Protein AF-T1WFK5-F1 (afdb_monomer)

Mean predicted aligned error: 2.5 Å

Nearest PDB structures (foldseek):
  3g04-assembly1_C  TM=9.763E-01  e=4.028E-07  Homo sapiens
  7utz-assembly1_R  TM=9.792E-01  e=1.354E-06  Homo sapiens
  7t9i-assembly1_R  TM=9.813E-01  e=1.611E-06  Homo sapiens
  7t9m-assembly1_R  TM=9.813E-01  e=2.708E-06  Homo sapiens
  7t9n-assembly1_R  TM=9.755E-01  e=4.299E-06  Homo sapiens

Sequence (84 aa):
NLVYIEPGAFRNLPRLKYLSICNTGIQELPDVTKIFSSEFNFILEICDNLHITTIPGNAFQGMNNESITLKLYGNGFEEIQSHA

Structure (mmCIF, N/CA/C/O backbone):
data_AF-T1WFK5-F1
#
_entry.id   AF-T1WFK5-F1
#
loop_
_atom_site.group_PDB
_atom_site.id
_atom_site.type_symbol
_atom_site.label_atom_id
_atom_site.label_alt_id
_atom_site.label_comp_id
_atom_site.label_asym_id
_atom_site.label_entity_id
_atom_site.label_seq_id
_atom_site.pdbx_PDB_ins_code
_atom_site.Cartn_x
_atom_site.Cartn_y
_atom_site.Cartn_z
_atom_site.occupancy
_atom_site.B_iso_or_equiv
_atom_site.auth_seq_id
_atom_site.auth_comp_id
_atom_site.auth_asym_id
_atom_site.auth_atom_id
_atom_site.pdbx_PDB_model_num
ATOM 1 N N . ASN A 1 1 ? -19.004 5.022 -5.596 1.00 81.00 1 ASN A N 1
ATOM 2 C CA . ASN A 1 1 ? -18.136 4.606 -4.477 1.00 81.00 1 ASN A CA 1
ATOM 3 C C . ASN A 1 1 ? -17.391 3.345 -4.836 1.00 81.00 1 ASN A C 1
ATOM 5 O O . ASN A 1 1 ? -18.033 2.351 -5.149 1.00 81.00 1 ASN A O 1
ATOM 9 N N . LEU A 1 2 ? -16.060 3.400 -4.808 1.00 94.88 2 LEU A N 1
ATOM 10 C CA . LEU A 1 2 ? -15.224 2.203 -4.812 1.00 94.88 2 LEU A CA 1
ATOM 11 C C . LEU A 1 2 ? -15.288 1.590 -3.410 1.00 94.88 2 LEU A C 1
ATOM 13 O O . LEU A 1 2 ? -15.038 2.297 -2.440 1.00 94.88 2 LEU A O 1
ATOM 17 N N . VAL A 1 3 ? -15.684 0.324 -3.305 1.00 96.69 3 VAL A N 1
ATOM 18 C CA . VAL A 1 3 ? -15.852 -0.383 -2.016 1.00 96.69 3 VAL A CA 1
ATOM 19 C C . VAL A 1 3 ? -15.057 -1.683 -1.944 1.00 96.69 3 VAL A C 1
ATOM 21 O O . VAL A 1 3 ? -14.962 -2.292 -0.887 1.00 96.69 3 VAL A O 1
ATOM 24 N N . TYR A 1 4 ? -14.476 -2.105 -3.067 1.00 95.88 4 TYR A N 1
ATOM 25 C CA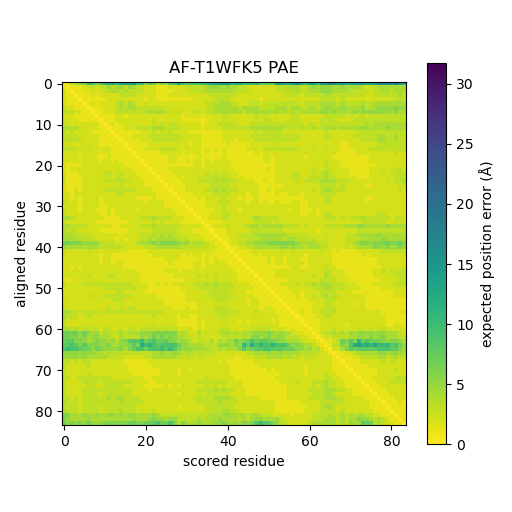 . TYR A 1 4 ? -13.707 -3.332 -3.173 1.00 95.88 4 TYR A CA 1
ATOM 26 C C . TYR A 1 4 ? -12.635 -3.180 -4.250 1.00 95.88 4 TYR A C 1
ATOM 28 O O . TYR A 1 4 ? -12.910 -2.648 -5.327 1.00 95.88 4 TYR A O 1
ATOM 36 N N . ILE A 1 5 ? -11.429 -3.652 -3.951 1.00 96.75 5 ILE A N 1
ATOM 37 C CA . ILE A 1 5 ? -10.313 -3.761 -4.889 1.00 96.75 5 ILE A CA 1
ATOM 38 C C . ILE A 1 5 ? -9.908 -5.232 -4.898 1.00 96.75 5 ILE A C 1
ATOM 40 O O . ILE A 1 5 ? -9.647 -5.810 -3.846 1.00 96.75 5 ILE A O 1
ATOM 44 N N . GLU A 1 6 ? -9.881 -5.845 -6.079 1.00 95.44 6 GLU A N 1
ATOM 45 C CA . GLU A 1 6 ? -9.528 -7.258 -6.213 1.00 95.44 6 GLU A CA 1
ATOM 46 C C . GLU A 1 6 ? -8.067 -7.511 -5.779 1.00 95.44 6 GLU A C 1
ATOM 48 O O . GLU A 1 6 ? -7.172 -6.749 -6.170 1.00 95.44 6 GLU A O 1
ATOM 53 N N . PRO A 1 7 ? -7.781 -8.603 -5.042 1.00 90.25 7 PRO A N 1
ATOM 54 C CA . PRO A 1 7 ? -6.418 -9.048 -4.780 1.00 90.25 7 PRO A CA 1
ATOM 55 C C . PRO A 1 7 ? -5.589 -9.216 -6.062 1.00 90.25 7 PRO A C 1
ATOM 57 O O . PRO A 1 7 ? -5.757 -10.154 -6.843 1.00 90.25 7 PRO A O 1
ATOM 60 N N . GLY A 1 8 ? -4.609 -8.336 -6.258 1.00 89.81 8 GLY A N 1
ATOM 61 C CA . GLY A 1 8 ? -3.769 -8.327 -7.453 1.00 89.81 8 GLY A CA 1
ATOM 62 C C . GLY A 1 8 ? -4.204 -7.367 -8.559 1.00 89.81 8 GLY A C 1
ATOM 63 O O . GLY A 1 8 ? -3.588 -7.397 -9.625 1.00 89.81 8 GLY A O 1
ATOM 64 N N . ALA A 1 9 ? -5.161 -6.473 -8.298 1.00 95.62 9 ALA A N 1
ATOM 65 C CA . ALA A 1 9 ? -5.485 -5.351 -9.185 1.00 95.62 9 ALA A CA 1
ATOM 66 C C . ALA A 1 9 ? -4.250 -4.508 -9.568 1.00 95.62 9 ALA A C 1
ATOM 68 O O . ALA A 1 9 ? -4.223 -3.893 -10.631 1.00 95.62 9 ALA A O 1
ATOM 69 N N . PHE A 1 10 ? -3.206 -4.517 -8.730 1.00 94.94 10 PHE A N 1
ATOM 70 C CA . PHE A 1 10 ? -1.960 -3.779 -8.946 1.00 94.94 10 PHE A CA 1
ATOM 71 C C . PHE A 1 10 ? -0.758 -4.666 -9.296 1.00 94.94 10 PHE A C 1
ATOM 73 O O . PHE A 1 10 ? 0.368 -4.352 -8.926 1.00 94.94 10 PHE A O 1
ATOM 80 N N . ARG A 1 11 ? -0.957 -5.799 -9.976 1.00 95.12 11 ARG A N 1
ATOM 81 C CA . ARG A 1 11 ? 0.159 -6.689 -10.342 1.00 95.12 11 ARG A CA 1
ATOM 82 C C . ARG A 1 11 ? 1.074 -6.085 -11.407 1.00 95.12 11 ARG A C 1
ATOM 84 O O . ARG A 1 11 ? 0.609 -5.693 -12.472 1.00 95.12 11 ARG A O 1
ATOM 91 N N . ASN A 1 12 ? 2.381 -6.167 -11.154 1.00 92.69 12 ASN A N 1
ATOM 92 C CA . ASN A 1 12 ? 3.464 -5.939 -12.112 1.00 92.69 12 ASN A CA 1
ATOM 93 C C . ASN A 1 12 ? 3.343 -4.602 -12.856 1.00 92.69 12 ASN A C 1
ATOM 95 O O . ASN A 1 12 ? 3.166 -4.549 -14.076 1.00 92.69 12 ASN A O 1
ATOM 99 N N . LEU A 1 13 ? 3.459 -3.515 -12.099 1.00 95.44 13 LEU A N 1
ATOM 100 C CA . LEU A 1 13 ? 3.435 -2.149 -12.604 1.00 95.44 13 LEU A CA 1
ATOM 101 C C . LEU A 1 13 ? 4.842 -1.530 -12.466 1.00 95.44 13 LEU A C 1
ATOM 103 O O . LEU A 1 13 ? 5.037 -0.611 -11.668 1.00 95.44 13 LEU A O 1
ATOM 107 N N . PRO A 1 14 ? 5.842 -1.986 -13.253 1.00 94.94 14 PRO A N 1
ATOM 108 C CA . PRO A 1 14 ? 7.256 -1.653 -13.039 1.00 94.94 14 PRO A CA 1
ATOM 109 C C . PRO A 1 14 ? 7.580 -0.166 -13.219 1.00 94.94 14 PRO A C 1
ATOM 111 O O . PRO A 1 14 ? 8.611 0.300 -12.745 1.00 94.94 14 PRO A O 1
ATOM 114 N N . ARG A 1 15 ? 6.706 0.576 -13.907 1.00 95.50 15 ARG A N 1
ATOM 115 C CA . ARG A 1 15 ? 6.853 2.011 -14.200 1.00 95.50 15 ARG A CA 1
ATOM 116 C C . ARG A 1 15 ? 5.911 2.895 -13.380 1.00 95.50 15 ARG A C 1
ATOM 118 O O . ARG A 1 15 ? 5.714 4.067 -13.707 1.00 95.50 15 ARG A O 1
ATOM 125 N N . LEU A 1 16 ? 5.255 2.335 -12.362 1.00 96.06 16 LEU A N 1
ATOM 126 C CA . LEU A 1 16 ? 4.332 3.093 -11.529 1.00 96.06 16 LEU A CA 1
ATOM 127 C C . LEU A 1 16 ? 5.119 4.010 -10.596 1.00 96.06 16 LEU A C 1
ATOM 129 O O . LEU A 1 16 ? 5.898 3.541 -9.772 1.00 96.06 16 LEU A O 1
ATOM 133 N N . LYS A 1 17 ? 4.900 5.318 -10.726 1.00 96.06 17 LYS A N 1
ATOM 134 C CA . LYS A 1 17 ? 5.558 6.349 -9.904 1.00 96.06 17 LYS A CA 1
ATOM 135 C C . LYS A 1 17 ? 4.712 6.800 -8.724 1.00 96.06 17 LYS A C 1
ATOM 137 O O . LYS A 1 17 ? 5.242 7.175 -7.686 1.00 96.06 17 LYS A O 1
ATOM 142 N N . TYR A 1 18 ? 3.399 6.792 -8.907 1.00 97.56 18 TYR A N 1
ATOM 143 C CA . TYR A 1 18 ? 2.453 7.354 -7.963 1.00 97.56 18 TYR A CA 1
ATOM 144 C C . TYR A 1 18 ? 1.151 6.560 -8.027 1.00 97.56 18 TYR A C 1
ATOM 146 O O . TYR A 1 18 ? 0.583 6.398 -9.110 1.00 97.56 18 TYR A O 1
ATOM 154 N N . LEU A 1 19 ? 0.696 6.070 -6.879 1.00 97.75 19 LEU A N 1
ATOM 155 C CA . LEU A 1 19 ? -0.610 5.446 -6.702 1.00 97.75 19 LEU A CA 1
ATOM 156 C C . LEU A 1 19 ? -1.340 6.166 -5.574 1.00 97.75 19 LEU A C 1
ATOM 158 O O . LEU A 1 19 ? -0.832 6.224 -4.457 1.00 97.75 19 LEU A O 1
ATOM 162 N N . SER A 1 20 ? -2.529 6.688 -5.871 1.00 98.12 20 SER A N 1
ATOM 163 C CA . SER A 1 20 ? -3.407 7.305 -4.881 1.00 98.12 20 SER A CA 1
ATOM 164 C C . SER A 1 20 ? -4.728 6.554 -4.805 1.00 98.12 20 SER A C 1
ATOM 166 O O . SER A 1 20 ? -5.366 6.303 -5.829 1.00 98.12 20 SER A O 1
ATOM 168 N N . ILE A 1 21 ? -5.124 6.192 -3.589 1.00 98.12 21 ILE A N 1
ATOM 169 C CA . ILE A 1 21 ? -6.406 5.570 -3.268 1.00 98.12 21 ILE A CA 1
ATOM 170 C C . ILE A 1 21 ? -7.001 6.395 -2.137 1.00 98.12 21 ILE A C 1
ATOM 172 O O . ILE A 1 21 ? -6.700 6.165 -0.965 1.00 98.12 21 ILE A O 1
ATOM 176 N N . CYS A 1 22 ? -7.812 7.389 -2.499 1.00 98.19 22 CYS A N 1
ATOM 177 C CA . CYS A 1 22 ? -8.378 8.302 -1.522 1.00 98.19 22 CYS A CA 1
ATOM 178 C C . CYS A 1 22 ? -9.880 8.511 -1.655 1.00 98.19 22 CYS A C 1
ATOM 180 O O . CYS A 1 22 ? -10.431 8.408 -2.753 1.00 98.19 22 CYS A O 1
ATOM 182 N N . ASN A 1 23 ? -10.519 8.836 -0.527 1.00 97.69 23 ASN A N 1
ATOM 183 C CA . ASN A 1 23 ? -11.951 9.119 -0.433 1.00 97.69 23 ASN A CA 1
ATOM 184 C C . ASN A 1 23 ? -12.814 7.988 -1.027 1.00 97.69 23 ASN A C 1
ATOM 186 O O . ASN A 1 23 ? -13.681 8.196 -1.883 1.00 97.69 23 ASN A O 1
ATOM 190 N N . THR A 1 24 ? -12.529 6.754 -0.609 1.00 97.88 24 THR A N 1
ATOM 191 C CA . THR A 1 24 ? -13.263 5.559 -1.031 1.00 97.88 24 THR A CA 1
ATOM 192 C C . THR A 1 24 ? -13.975 4.899 0.148 1.00 97.88 24 THR A C 1
ATOM 194 O O . THR A 1 24 ? -13.754 5.234 1.308 1.00 97.88 24 THR A O 1
ATOM 197 N N . GLY A 1 25 ? -14.867 3.955 -0.156 1.00 97.44 25 GLY A N 1
ATOM 198 C CA . GLY A 1 25 ? -15.576 3.151 0.839 1.00 97.44 25 GLY A CA 1
ATOM 199 C C . GLY A 1 25 ? -14.938 1.783 1.071 1.00 97.44 25 GLY A C 1
ATOM 200 O O . GLY A 1 25 ? -15.641 0.873 1.507 1.00 97.44 25 GLY A O 1
ATOM 201 N N . ILE A 1 26 ? -13.663 1.595 0.706 1.00 97.62 26 ILE A N 1
ATOM 202 C CA . ILE A 1 26 ? -12.954 0.342 0.984 1.00 97.62 26 ILE A CA 1
ATOM 203 C C . ILE A 1 26 ? -12.719 0.206 2.492 1.00 97.62 26 ILE A C 1
ATOM 205 O O . ILE A 1 26 ? -12.489 1.193 3.189 1.00 97.62 26 ILE A O 1
ATOM 209 N N . GLN A 1 27 ? -12.804 -1.027 2.979 1.00 96.75 27 GLN A N 1
ATOM 210 C CA . GLN A 1 27 ? -12.706 -1.349 4.409 1.00 96.75 27 GLN A CA 1
ATOM 211 C C . GLN A 1 27 ? -11.393 -2.059 4.753 1.00 96.75 27 GLN A C 1
ATOM 213 O O . GLN A 1 27 ? -10.970 -2.081 5.902 1.00 96.75 27 GLN A O 1
ATOM 218 N N . GLU A 1 28 ? -10.722 -2.616 3.748 1.00 96.81 28 GLU A N 1
ATOM 219 C CA . GLU A 1 28 ? -9.454 -3.318 3.903 1.00 96.81 28 GLU A CA 1
ATOM 220 C C . GLU A 1 28 ? -8.345 -2.548 3.191 1.00 96.81 28 GLU A C 1
ATOM 222 O O . GLU A 1 28 ? -8.575 -1.908 2.156 1.00 96.81 28 GLU A O 1
ATOM 227 N N . LEU A 1 29 ? -7.131 -2.620 3.743 1.00 96.94 29 LEU A N 1
ATOM 228 C CA . LEU A 1 29 ? -5.954 -2.081 3.080 1.00 96.94 29 LEU A CA 1
ATOM 229 C C . LEU A 1 29 ? -5.738 -2.846 1.756 1.00 96.94 29 LEU A C 1
ATOM 231 O O . LEU A 1 29 ? -5.709 -4.078 1.769 1.00 96.94 29 LEU A O 1
ATOM 235 N N . PRO A 1 30 ? -5.585 -2.157 0.613 1.00 96.69 30 PRO A N 1
ATOM 236 C CA . PRO A 1 30 ? -5.401 -2.819 -0.673 1.00 96.69 30 PRO A CA 1
ATOM 237 C C . PRO A 1 30 ? -4.101 -3.633 -0.719 1.00 96.69 30 PRO A C 1
ATOM 239 O O . PRO A 1 30 ? -3.057 -3.174 -0.255 1.00 96.69 30 PRO A O 1
ATOM 242 N N . ASP A 1 31 ? -4.144 -4.810 -1.352 1.00 95.69 31 ASP A N 1
ATOM 243 C CA . ASP A 1 31 ? -2.944 -5.617 -1.607 1.00 95.69 31 ASP A CA 1
ATOM 244 C C . ASP A 1 31 ? -2.041 -4.930 -2.644 1.00 95.69 31 ASP A C 1
ATOM 246 O O . ASP A 1 31 ? -2.284 -4.974 -3.856 1.00 95.69 31 ASP A O 1
ATOM 250 N N . VAL A 1 32 ? -0.979 -4.301 -2.144 1.00 95.94 32 VAL A N 1
ATOM 251 C CA . VAL A 1 32 ? 0.054 -3.612 -2.930 1.00 95.94 32 VAL A CA 1
ATOM 252 C C . VAL A 1 32 ? 1.360 -4.407 -3.029 1.00 95.94 32 VAL A C 1
ATOM 254 O O . VAL A 1 32 ? 2.313 -3.965 -3.673 1.00 95.94 32 VAL A O 1
ATOM 257 N N . THR A 1 33 ? 1.407 -5.613 -2.457 1.00 94.38 33 THR A N 1
ATOM 258 C CA . THR A 1 33 ? 2.631 -6.434 -2.363 1.00 94.38 33 THR A CA 1
ATOM 259 C C . THR A 1 33 ? 3.163 -6.894 -3.722 1.00 94.38 33 THR A C 1
ATOM 261 O O . THR A 1 33 ? 4.304 -7.331 -3.844 1.00 94.38 33 THR A O 1
ATOM 264 N N . LYS A 1 34 ? 2.336 -6.788 -4.771 1.00 94.56 34 LYS A N 1
ATOM 265 C CA . LYS A 1 34 ? 2.643 -7.247 -6.133 1.00 94.56 34 LYS A CA 1
ATOM 266 C C . LYS A 1 34 ? 2.849 -6.121 -7.145 1.00 94.56 34 LYS A C 1
ATOM 268 O O . LYS A 1 34 ? 2.871 -6.405 -8.344 1.00 94.56 34 LYS A O 1
ATOM 273 N N . ILE A 1 35 ? 3.001 -4.873 -6.693 1.00 95.31 35 ILE A N 1
ATOM 274 C CA . ILE A 1 35 ? 3.271 -3.730 -7.583 1.00 95.31 35 ILE A CA 1
ATOM 275 C C . ILE A 1 35 ? 4.619 -3.888 -8.291 1.00 95.31 35 ILE A C 1
ATOM 277 O O . ILE A 1 35 ? 4.672 -3.720 -9.509 1.00 95.31 35 ILE A O 1
ATOM 281 N N . PHE A 1 36 ? 5.678 -4.247 -7.556 1.00 92.50 36 PHE A N 1
ATOM 282 C CA . PHE A 1 36 ? 7.045 -4.411 -8.069 1.00 92.50 36 PHE A CA 1
ATOM 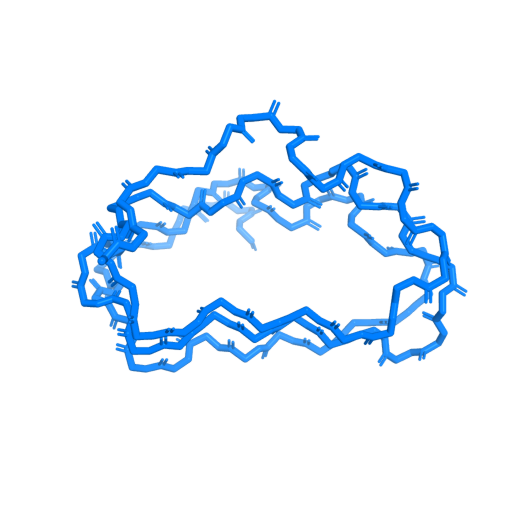283 C C . PHE A 1 36 ? 7.534 -3.222 -8.916 1.00 92.50 36 PHE A C 1
ATOM 285 O O . PHE A 1 36 ? 8.109 -3.396 -9.993 1.00 92.50 36 PHE A O 1
ATOM 292 N N . SER A 1 37 ? 7.292 -1.993 -8.449 1.00 94.19 37 SER A N 1
AT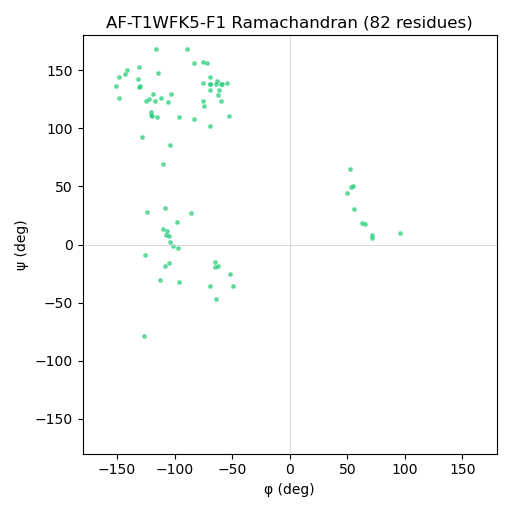OM 293 C CA . SER A 1 37 ? 7.763 -0.801 -9.160 1.00 94.19 37 SER A CA 1
ATOM 294 C C . SER A 1 37 ? 9.290 -0.691 -9.093 1.00 94.19 37 SER A C 1
ATOM 296 O O . SER A 1 37 ? 9.895 -0.919 -8.044 1.00 94.19 37 SER A O 1
ATOM 298 N N . SER A 1 38 ? 9.905 -0.325 -10.219 1.00 94.44 38 SER A N 1
ATOM 299 C CA . SER A 1 38 ? 11.337 -0.008 -10.343 1.00 94.44 38 SER A CA 1
ATOM 300 C C . SER A 1 38 ? 11.588 1.499 -10.473 1.00 94.44 38 SER A C 1
ATOM 302 O O . SER A 1 38 ? 12.701 1.922 -10.768 1.00 94.44 38 SER A O 1
ATOM 304 N N . GLU A 1 39 ? 10.552 2.326 -10.309 1.00 95.44 39 GLU A N 1
ATOM 305 C CA . GLU A 1 39 ? 10.704 3.778 -10.335 1.00 95.44 39 GL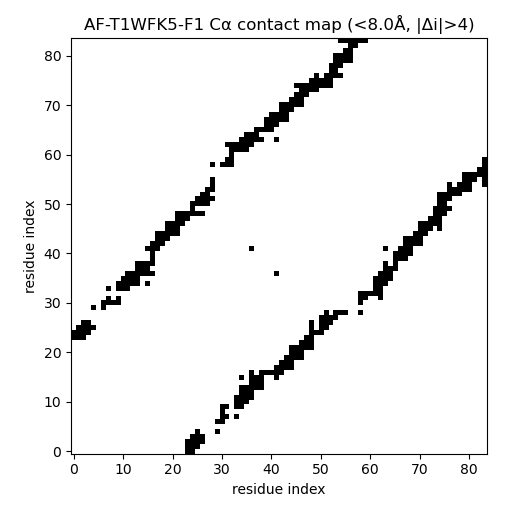U A CA 1
ATOM 306 C C . GLU A 1 39 ? 11.328 4.279 -9.029 1.00 95.44 39 GLU A C 1
ATOM 308 O O . GLU A 1 39 ? 10.965 3.841 -7.932 1.00 95.44 39 GLU A O 1
ATOM 313 N N . PHE A 1 40 ? 12.244 5.237 -9.162 1.00 92.88 40 PHE A N 1
ATOM 314 C CA . PHE A 1 40 ? 12.847 5.929 -8.028 1.00 92.88 40 PHE A CA 1
ATOM 315 C C . PHE A 1 40 ? 11.808 6.828 -7.349 1.00 92.88 40 PHE A C 1
ATOM 317 O O . PHE A 1 40 ? 11.062 7.538 -8.029 1.00 92.88 40 PHE A O 1
ATOM 324 N N . ASN A 1 41 ? 11.793 6.844 -6.017 1.00 91.12 41 ASN A N 1
ATOM 325 C CA . ASN A 1 41 ? 10.854 7.607 -5.192 1.00 91.12 41 ASN A CA 1
ATOM 326 C C . ASN A 1 41 ? 9.386 7.313 -5.526 1.00 91.12 41 ASN A C 1
ATOM 328 O O . ASN A 1 41 ? 8.593 8.235 -5.732 1.00 91.12 41 ASN A O 1
ATOM 332 N N . PHE A 1 42 ? 9.015 6.034 -5.577 1.00 95.62 42 PHE A N 1
ATOM 333 C CA . PHE A 1 42 ? 7.615 5.649 -5.710 1.00 95.62 42 PHE A CA 1
ATOM 334 C C . PHE A 1 42 ? 6.794 6.203 -4.534 1.00 95.62 42 PHE A C 1
ATOM 336 O O . PHE A 1 42 ? 7.228 6.166 -3.383 1.00 95.62 42 PHE A O 1
ATOM 343 N N . ILE A 1 43 ? 5.602 6.724 -4.809 1.00 97.56 43 ILE A N 1
ATOM 344 C CA . ILE A 1 43 ? 4.704 7.257 -3.782 1.00 97.56 43 ILE A CA 1
ATOM 345 C C . ILE A 1 43 ? 3.426 6.423 -3.763 1.00 97.56 43 ILE A C 1
ATOM 347 O O . ILE A 1 43 ? 2.710 6.347 -4.764 1.00 97.56 43 ILE A O 1
ATOM 351 N N . LEU A 1 44 ? 3.117 5.867 -2.594 1.00 97.75 44 LEU A N 1
ATOM 352 C CA . LEU A 1 44 ? 1.804 5.318 -2.289 1.00 97.75 44 LEU A CA 1
ATOM 353 C C . LEU A 1 44 ? 1.081 6.271 -1.338 1.00 97.75 44 LEU A C 1
ATOM 355 O O . LEU A 1 44 ? 1.564 6.568 -0.244 1.00 97.75 44 LEU A O 1
ATOM 359 N N . GLU A 1 45 ? -0.087 6.733 -1.759 1.00 98.50 45 GLU A N 1
ATOM 360 C CA . GLU A 1 45 ? -0.960 7.601 -0.982 1.00 98.50 45 GLU A CA 1
ATOM 361 C C . GLU A 1 45 ? -2.309 6.918 -0.766 1.00 98.50 45 GLU A C 1
ATOM 363 O O . GLU A 1 45 ? -3.083 6.722 -1.698 1.00 98.50 45 GLU A O 1
ATOM 368 N N . ILE A 1 46 ? -2.581 6.531 0.476 1.00 98.19 46 ILE A N 1
ATOM 369 C CA . ILE A 1 46 ? -3.870 5.997 0.913 1.00 98.19 46 ILE A CA 1
ATOM 370 C C . ILE A 1 46 ? -4.411 7.011 1.905 1.00 98.19 46 ILE A C 1
ATOM 372 O O . ILE A 1 46 ? -3.836 7.174 2.981 1.00 98.19 46 ILE A O 1
ATOM 376 N N . CYS A 1 47 ? -5.464 7.732 1.534 1.00 98.19 47 CYS A N 1
ATOM 377 C CA . CYS A 1 47 ? -5.944 8.849 2.336 1.00 98.19 47 CYS A CA 1
ATOM 378 C C . CYS A 1 47 ? -7.460 8.973 2.389 1.00 98.19 47 CYS A C 1
ATOM 380 O O . CYS A 1 47 ? -8.159 8.581 1.465 1.00 98.19 47 CYS A O 1
ATOM 382 N N . ASP A 1 48 ? -7.994 9.508 3.482 1.00 98.06 48 ASP A N 1
ATOM 383 C CA . ASP A 1 48 ? -9.436 9.744 3.627 1.00 98.06 48 ASP A CA 1
ATOM 384 C C . ASP A 1 48 ? -10.306 8.478 3.427 1.00 98.06 48 ASP A C 1
ATOM 386 O O . ASP A 1 48 ? -11.443 8.560 2.960 1.00 98.06 48 ASP A O 1
ATOM 390 N N . ASN A 1 49 ? -9.790 7.286 3.764 1.00 98.06 49 ASN A N 1
ATOM 391 C CA . ASN A 1 49 ? -10.563 6.039 3.785 1.00 98.06 49 ASN A CA 1
ATOM 392 C C . ASN A 1 49 ? -10.879 5.666 5.237 1.00 98.06 49 ASN A C 1
ATOM 394 O O . ASN A 1 49 ? -10.166 4.900 5.889 1.00 98.06 49 ASN A O 1
ATOM 398 N N . LEU A 1 50 ? -11.968 6.239 5.752 1.00 97.56 50 LEU A N 1
ATOM 399 C CA . LEU A 1 50 ? -12.346 6.169 7.170 1.00 97.56 50 LEU A CA 1
ATOM 400 C C . LEU A 1 50 ? -12.622 4.752 7.685 1.00 97.56 50 LEU A C 1
ATOM 402 O O . LEU A 1 50 ? -12.630 4.539 8.892 1.00 97.56 50 LE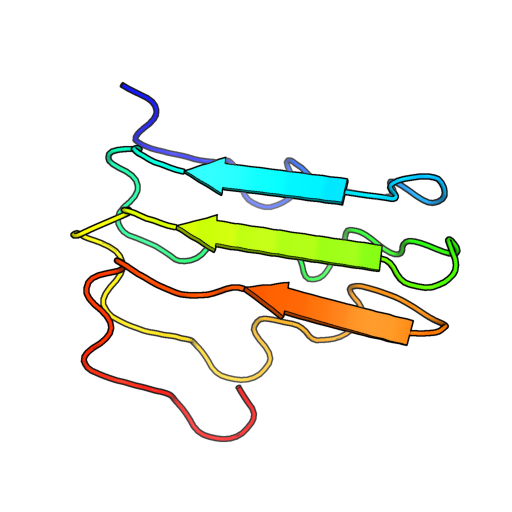U A O 1
ATOM 406 N N . HIS A 1 51 ? -12.873 3.797 6.791 1.00 97.31 51 HIS A N 1
ATOM 407 C CA . HIS A 1 51 ? -13.211 2.426 7.164 1.00 97.31 51 HIS A CA 1
ATOM 408 C C . HIS A 1 51 ? -12.023 1.462 7.129 1.00 97.31 51 HIS A C 1
ATOM 410 O O . HIS A 1 51 ? -12.196 0.307 7.501 1.00 97.31 51 HIS A O 1
ATOM 416 N N . ILE A 1 52 ? -10.833 1.910 6.714 1.00 97.88 52 ILE A N 1
ATOM 417 C CA . ILE A 1 52 ? -9.617 1.102 6.842 1.00 97.88 52 ILE A CA 1
ATOM 418 C C . ILE A 1 52 ? -9.079 1.282 8.258 1.00 97.88 52 ILE A C 1
ATOM 420 O O . ILE A 1 52 ? -8.543 2.341 8.586 1.00 97.88 52 ILE A O 1
ATOM 424 N N . THR A 1 53 ? -9.218 0.246 9.081 1.00 98.31 53 THR A N 1
ATOM 425 C CA . THR A 1 53 ? -8.890 0.303 10.514 1.00 98.31 53 THR A CA 1
ATOM 426 C C . THR A 1 53 ? -7.593 -0.402 10.891 1.00 98.31 53 THR A C 1
ATOM 428 O O . THR A 1 53 ? -7.031 -0.122 11.948 1.00 98.31 53 THR A O 1
ATOM 431 N N . THR A 1 54 ? -7.056 -1.257 10.021 1.00 98.38 54 THR A N 1
ATOM 432 C CA . THR A 1 54 ? -5.861 -2.052 10.329 1.00 98.38 54 THR A CA 1
ATOM 433 C C . THR A 1 54 ? -4.829 -1.955 9.214 1.00 98.38 54 THR A C 1
ATOM 435 O O . THR A 1 54 ? -5.160 -2.091 8.034 1.00 98.38 54 THR A O 1
ATOM 438 N N . ILE A 1 55 ? -3.561 -1.775 9.591 1.00 98.12 55 ILE A N 1
ATOM 439 C CA . ILE A 1 55 ? -2.419 -2.047 8.712 1.00 98.12 55 ILE A CA 1
ATOM 440 C C . ILE A 1 55 ? -1.908 -3.458 9.040 1.00 98.12 55 ILE A C 1
ATOM 442 O O . ILE A 1 55 ? -1.370 -3.661 10.135 1.00 98.12 55 ILE A O 1
ATOM 446 N N . PRO A 1 56 ? -2.095 -4.444 8.143 1.00 97.88 56 PRO A N 1
ATOM 447 C CA . PRO A 1 56 ? -1.651 -5.807 8.388 1.00 97.88 56 PRO A CA 1
ATOM 448 C C . PRO A 1 56 ? -0.126 -5.931 8.318 1.00 97.88 56 PRO A C 1
ATOM 450 O O . PRO A 1 56 ? 0.554 -5.154 7.646 1.00 97.88 56 PRO A O 1
ATOM 453 N N . GLY A 1 57 ? 0.418 -6.953 8.980 1.00 97.75 57 GLY A N 1
ATOM 454 C CA . GLY A 1 57 ? 1.846 -7.255 8.900 1.00 97.75 57 GLY A CA 1
ATOM 455 C C . GLY A 1 57 ? 2.271 -7.550 7.458 1.00 97.75 57 GLY A C 1
ATOM 456 O O . GLY A 1 57 ? 1.575 -8.253 6.725 1.00 97.75 57 GLY A O 1
ATOM 457 N N . ASN A 1 58 ? 3.429 -7.034 7.055 1.00 96.56 58 ASN A N 1
ATOM 458 C CA . ASN A 1 58 ? 3.988 -7.137 5.706 1.00 96.56 58 ASN A CA 1
ATOM 459 C C . ASN A 1 58 ? 3.139 -6.473 4.601 1.00 96.56 58 ASN A C 1
ATOM 461 O O . ASN A 1 58 ? 3.352 -6.764 3.422 1.00 96.56 58 ASN A O 1
ATOM 465 N N . ALA A 1 59 ? 2.216 -5.565 4.945 1.00 96.38 59 ALA A N 1
ATOM 466 C CA . ALA A 1 59 ? 1.333 -4.863 4.003 1.00 96.38 59 ALA A CA 1
ATOM 467 C C . ALA A 1 59 ? 2.055 -4.246 2.794 1.00 96.38 59 ALA A C 1
ATOM 469 O O . ALA A 1 59 ? 1.519 -4.215 1.686 1.00 96.38 59 ALA A O 1
ATOM 470 N N . PHE A 1 60 ? 3.274 -3.749 3.007 1.00 94.44 60 PHE A N 1
ATOM 471 C CA . PHE A 1 60 ? 4.054 -3.033 1.998 1.00 94.44 60 PHE A CA 1
ATOM 472 C C . PHE A 1 60 ? 5.243 -3.841 1.456 1.00 94.44 60 PHE A C 1
ATOM 474 O O . PHE A 1 60 ? 6.063 -3.311 0.701 1.00 94.44 60 PHE A O 1
ATOM 481 N N . GLN A 1 61 ? 5.354 -5.124 1.816 1.00 93.25 61 GLN A N 1
ATOM 482 C CA . GLN A 1 61 ? 6.467 -5.975 1.402 1.00 93.25 61 GLN A CA 1
ATOM 483 C C . GLN A 1 61 ? 6.520 -6.124 -0.125 1.00 93.25 61 GLN A C 1
ATOM 485 O O . GLN A 1 61 ? 5.519 -6.424 -0.769 1.00 93.25 61 GLN A O 1
ATOM 490 N N . GLY A 1 62 ? 7.713 -5.961 -0.707 1.00 87.00 62 GLY A N 1
ATOM 491 C CA . GLY A 1 62 ? 7.962 -6.234 -2.130 1.00 87.00 62 GLY A CA 1
ATOM 492 C C . GLY A 1 62 ? 7.338 -5.232 -3.109 1.00 87.00 62 GLY A C 1
ATOM 493 O O . GLY A 1 62 ? 7.420 -5.426 -4.318 1.00 87.00 62 GLY A O 1
ATOM 494 N N . MET A 1 63 ? 6.734 -4.147 -2.622 1.00 90.12 63 MET A N 1
ATOM 495 C CA . MET A 1 63 ? 6.028 -3.178 -3.463 1.00 90.12 63 MET A CA 1
ATOM 496 C C . MET A 1 63 ? 6.956 -2.352 -4.379 1.00 90.12 63 MET A C 1
ATOM 498 O O . MET A 1 63 ? 6.575 -2.023 -5.506 1.00 90.12 63 MET A O 1
ATOM 502 N N . ASN A 1 64 ? 8.160 -2.008 -3.915 1.00 88.56 64 ASN A N 1
ATOM 503 C CA . ASN A 1 64 ? 9.146 -1.217 -4.655 1.00 88.56 64 ASN A CA 1
ATOM 504 C C . ASN A 1 64 ? 10.569 -1.719 -4.357 1.00 88.56 64 ASN A C 1
ATOM 506 O O . ASN A 1 64 ? 10.843 -2.163 -3.242 1.00 88.56 64 ASN A O 1
ATOM 510 N N . ASN A 1 65 ? 11.450 -1.639 -5.358 1.00 83.00 65 ASN A N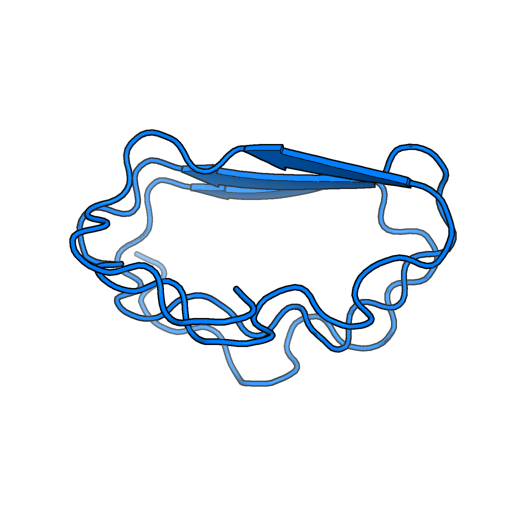 1
ATOM 511 C CA . ASN A 1 65 ? 12.820 -2.162 -5.286 1.00 83.00 65 ASN A CA 1
ATOM 512 C C . ASN A 1 65 ? 13.902 -1.095 -5.027 1.00 83.00 65 ASN A C 1
ATOM 514 O O . ASN A 1 65 ? 15.072 -1.451 -4.944 1.00 83.00 65 ASN A O 1
ATOM 518 N N . GLU A 1 66 ? 13.540 0.186 -4.915 1.00 87.00 66 GLU A N 1
ATOM 519 C CA . GLU A 1 66 ? 14.481 1.314 -4.837 1.00 87.00 66 GLU A CA 1
ATOM 520 C C . GLU A 1 66 ? 14.209 2.203 -3.611 1.00 87.00 66 GLU A C 1
ATOM 522 O O . GLU A 1 66 ? 14.886 2.105 -2.588 1.00 87.00 66 GLU A O 1
ATOM 527 N N . SER A 1 67 ? 13.201 3.077 -3.688 1.00 90.56 67 SER A N 1
ATOM 528 C CA . SER A 1 67 ? 12.768 3.946 -2.595 1.00 90.56 67 SER A CA 1
ATOM 529 C C . SER A 1 67 ? 11.264 4.213 -2.658 1.00 90.56 67 SER A C 1
ATOM 531 O O . SER A 1 67 ? 10.676 4.375 -3.732 1.00 90.56 67 SER A O 1
ATOM 533 N N . ILE A 1 68 ? 10.641 4.305 -1.479 1.00 93.56 68 ILE A N 1
ATOM 534 C CA . ILE A 1 68 ? 9.207 4.546 -1.338 1.00 93.56 68 ILE A CA 1
ATOM 535 C C . ILE A 1 68 ? 8.897 5.652 -0.329 1.00 93.56 68 ILE A C 1
ATOM 537 O O . ILE A 1 68 ? 9.527 5.760 0.719 1.00 93.56 68 ILE A O 1
ATOM 541 N N . THR A 1 69 ? 7.880 6.455 -0.638 1.00 96.19 69 THR A N 1
ATOM 542 C CA . THR A 1 69 ? 7.194 7.339 0.308 1.00 96.19 69 THR A CA 1
ATOM 543 C C . THR A 1 69 ? 5.775 6.834 0.540 1.00 96.19 69 THR A C 1
ATOM 545 O O . THR A 1 69 ? 5.009 6.671 -0.411 1.00 96.19 69 THR A O 1
ATOM 548 N N . LEU A 1 70 ? 5.413 6.633 1.807 1.00 97.00 70 LEU A N 1
ATOM 549 C CA . LEU A 1 70 ? 4.059 6.276 2.221 1.00 97.00 70 LEU A CA 1
ATOM 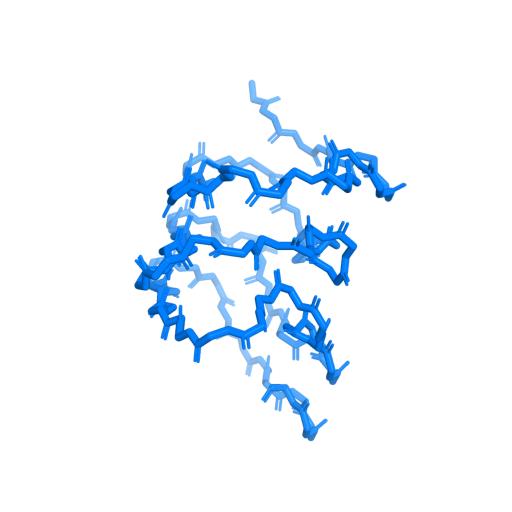550 C C . LEU A 1 70 ? 3.348 7.498 2.799 1.00 97.00 70 LEU A C 1
ATOM 552 O O . LEU A 1 70 ? 3.866 8.163 3.698 1.00 97.00 70 LEU A O 1
ATOM 556 N N . LYS A 1 71 ? 2.143 7.775 2.306 1.00 98.12 71 LYS A N 1
ATOM 557 C CA . LYS A 1 71 ? 1.232 8.776 2.866 1.00 98.12 71 LYS A CA 1
ATOM 558 C C . LYS A 1 71 ? -0.063 8.084 3.265 1.00 98.12 71 LYS A C 1
ATOM 560 O O . LYS A 1 71 ? -0.794 7.622 2.399 1.00 98.12 71 LYS A O 1
ATOM 565 N N . LEU A 1 72 ? -0.315 8.001 4.568 1.00 97.62 72 LEU A N 1
ATOM 566 C CA . LEU A 1 72 ? -1.375 7.172 5.152 1.00 97.62 72 LEU A CA 1
ATOM 567 C C . LEU A 1 72 ? -2.356 7.993 6.025 1.00 97.62 72 LEU A C 1
ATOM 569 O O . LEU A 1 72 ? -2.920 7.485 6.991 1.00 97.62 72 LEU A O 1
ATOM 573 N N . TYR A 1 73 ? -2.535 9.284 5.739 1.00 97.88 73 TYR A N 1
ATOM 574 C CA . TYR A 1 73 ? -3.307 10.212 6.580 1.00 97.88 73 TYR A CA 1
ATOM 575 C C . TYR A 1 73 ? -4.819 10.146 6.324 1.00 97.88 73 TYR A C 1
ATOM 577 O O . TYR A 1 73 ? -5.256 9.768 5.247 1.00 97.88 73 TYR A O 1
ATOM 585 N N . GLY A 1 74 ? -5.634 10.545 7.303 1.00 97.75 74 GLY A N 1
ATOM 586 C CA . GLY A 1 74 ? -7.093 10.627 7.131 1.00 97.75 74 GLY A CA 1
ATOM 587 C C . GLY A 1 74 ? -7.814 9.273 7.051 1.00 97.75 74 GLY A C 1
ATOM 588 O O . GLY A 1 74 ? -9.005 9.236 6.767 1.00 97.75 74 GLY A O 1
ATOM 589 N N . ASN A 1 75 ? -7.124 8.158 7.303 1.00 98.25 75 ASN A N 1
ATOM 590 C CA . ASN A 1 75 ? -7.755 6.839 7.409 1.00 98.25 75 ASN A CA 1
ATOM 591 C C . ASN A 1 75 ? -8.201 6.550 8.849 1.00 98.25 75 ASN A C 1
ATOM 593 O O . ASN A 1 75 ? -7.804 7.244 9.786 1.00 98.25 75 ASN A O 1
ATOM 597 N N . GLY A 1 76 ? -8.995 5.496 9.024 1.00 98.00 76 GLY A N 1
ATOM 598 C CA . GLY A 1 76 ? -9.524 5.068 10.320 1.00 98.00 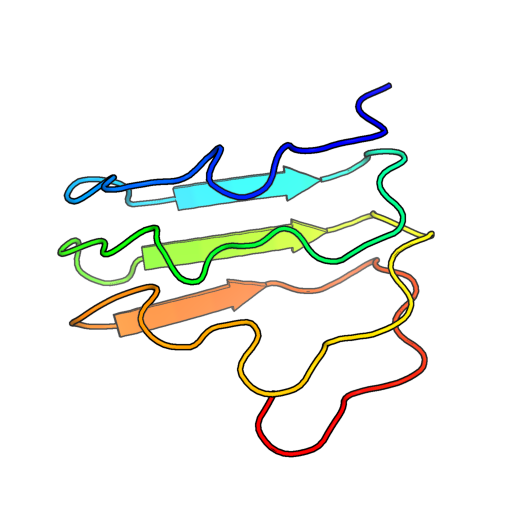76 GLY A CA 1
ATOM 599 C C . GLY A 1 76 ? -8.601 4.157 11.128 1.00 98.00 76 GLY A C 1
ATOM 600 O O . GLY A 1 76 ? -9.117 3.343 11.880 1.00 98.00 76 GLY A O 1
ATOM 601 N N . PHE A 1 77 ? -7.275 4.221 10.953 1.00 97.69 77 PHE A N 1
ATOM 602 C CA . PHE A 1 77 ? -6.362 3.253 11.570 1.00 97.69 77 PHE A CA 1
ATOM 603 C C . PHE A 1 77 ? -6.458 3.243 13.102 1.00 97.69 77 PHE A C 1
ATOM 605 O O . PHE A 1 77 ? -6.206 4.248 13.764 1.00 97.69 77 PHE A O 1
ATOM 612 N N . GLU A 1 78 ? -6.748 2.068 13.644 1.00 98.06 78 GLU A N 1
ATOM 613 C CA . GLU A 1 78 ? -6.796 1.751 15.072 1.00 98.06 78 GLU A CA 1
ATOM 614 C C . GLU A 1 78 ? -5.676 0.774 15.456 1.00 98.06 78 GLU A C 1
ATOM 616 O O . GLU A 1 78 ? -5.154 0.831 16.569 1.00 98.06 78 GLU A O 1
ATOM 621 N N . GLU A 1 79 ? -5.269 -0.095 14.524 1.00 98.06 79 GLU A N 1
ATOM 622 C CA . GLU A 1 79 ? -4.251 -1.121 14.743 1.00 98.06 79 GLU A CA 1
ATOM 623 C C . GLU A 1 79 ? -3.182 -1.106 13.644 1.00 98.06 79 GLU A C 1
ATOM 625 O O . GLU A 1 79 ? -3.471 -1.059 12.446 1.00 98.06 79 GLU A O 1
ATOM 630 N N . ILE A 1 80 ? -1.923 -1.215 14.066 1.00 97.62 80 ILE A N 1
ATOM 631 C CA . ILE A 1 80 ? -0.784 -1.487 13.192 1.00 97.62 80 ILE A CA 1
ATOM 632 C C . ILE A 1 80 ? -0.150 -2.780 13.689 1.00 97.62 80 ILE A C 1
ATOM 634 O O . ILE A 1 80 ? 0.355 -2.840 14.812 1.00 97.62 80 ILE A O 1
ATOM 638 N N . GLN A 1 81 ? -0.207 -3.822 12.868 1.00 97.94 81 GLN A N 1
ATOM 639 C CA . GLN A 1 81 ? 0.332 -5.128 13.228 1.00 97.94 81 GLN A CA 1
ATOM 640 C C . GLN A 1 81 ? 1.861 -5.144 13.139 1.00 97.94 81 GLN A C 1
ATOM 642 O O . GLN A 1 81 ? 2.481 -4.364 12.417 1.00 97.94 81 GLN A O 1
ATOM 647 N N . SER A 1 82 ? 2.493 -6.064 13.870 1.00 96.38 82 SER A N 1
ATOM 648 C CA . SER A 1 82 ? 3.943 -6.269 13.799 1.00 96.38 82 SER A CA 1
ATOM 649 C C . SER A 1 82 ? 4.402 -6.514 12.358 1.00 96.38 82 SER A C 1
ATOM 6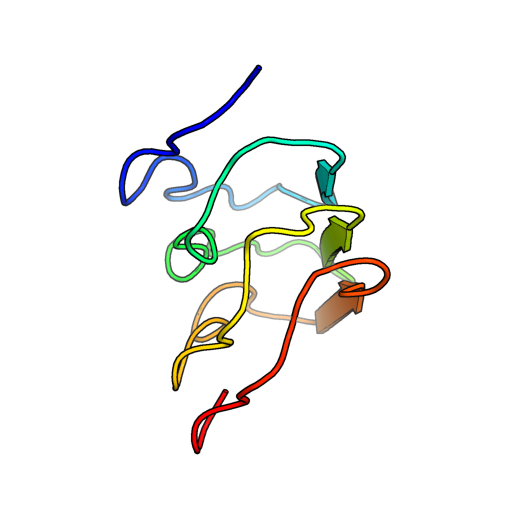51 O O . SER A 1 82 ? 3.775 -7.280 11.628 1.00 96.38 82 SER A O 1
ATOM 653 N N . HIS A 1 83 ? 5.540 -5.921 11.983 1.00 92.75 83 HIS A N 1
ATOM 654 C CA . HIS A 1 83 ? 6.118 -5.993 10.631 1.00 92.75 83 HIS A CA 1
ATOM 655 C C . HIS A 1 83 ? 5.283 -5.324 9.524 1.00 92.75 83 HIS A C 1
ATOM 657 O O . HIS A 1 83 ? 5.490 -5.633 8.351 1.00 92.75 83 HIS A O 1
ATOM 663 N N . ALA A 1 84 ? 4.338 -4.447 9.877 1.00 87.06 84 ALA A N 1
ATOM 664 C CA . ALA A 1 84 ? 3.677 -3.542 8.936 1.00 87.06 84 ALA A CA 1
ATOM 665 C C . ALA A 1 84 ? 4.659 -2.565 8.272 1.00 87.06 84 ALA A C 1
ATOM 667 O O . ALA A 1 84 ? 5.597 -2.094 8.960 1.00 87.06 84 ALA A O 1
#

Secondary structure (DSSP, 8-state):
------TTTT---TT--EEEEES----S----TT--B-STTEEEEEES-TT--EE-TTTTTTSBSS-EEEE-TTS---EE-TT-

pLDDT: mean 95.39, std 3.5, range [81.0, 98.5]

Foldseek 3Di:
DDADDDQCNQAAQQQAQEDADADDQHQEQHQLQRNAHADAAREYAYAQHANPAEDDACSCHNNYDHDYDYHHYNYNHPYYDPND

InterPro domains:
  IPR032675 Leucine-rich repeat domain superfamily [G3DSA:3.80.10.10] (1-84)

Solvent-accessible surface area (backbone atoms only — not comparable to full-atom values): 4603 Å² total; per-residue (Å²): 130,56,54,77,76,65,90,53,78,47,52,71,38,45,78,45,46,69,49,78,54,59,71,40,59,31,52,66,68,74,62,40,40,49,20,47,14,67,30,76,64,18,34,44,34,43,27,44,22,61,54,24,33,53,44,50,54,48,47,66,45,63,24,57,79,74,39,77,47,83,42,69,53,64,40,36,67,78,45,75,40,75,70,81

Organism: Felis catus (NCBI:txid9685)

Radius of gyration: 12.16 Å; Cα contacts (8 Å, |Δi|>4): 197; chains: 1; bounding box: 33×20×29 Å